Protein AF-A0A7I7LH41-F1 (afdb_monomer_lite)

Structure (mmCIF, N/CA/C/O backbone):
data_AF-A0A7I7LH41-F1
#
_entry.id   AF-A0A7I7LH41-F1
#
loop_
_atom_site.group_PDB
_atom_site.id
_atom_site.type_symbol
_atom_site.label_atom_id
_atom_site.label_alt_id
_atom_site.label_comp_id
_atom_site.label_asym_id
_atom_site.label_entity_id
_atom_site.label_seq_id
_atom_site.pdbx_PDB_ins_code
_atom_site.Cartn_x
_atom_site.Cartn_y
_atom_site.Cartn_z
_atom_site.occupancy
_atom_site.B_iso_or_equiv
_atom_site.auth_seq_id
_atom_site.auth_comp_id
_atom_site.auth_asym_id
_atom_site.auth_atom_id
_atom_site.pdbx_PDB_model_num
ATOM 1 N N . MET A 1 1 ? 32.698 55.441 0.621 1.00 50.62 1 MET A N 1
ATOM 2 C CA . MET A 1 1 ? 33.441 54.276 1.144 1.00 50.62 1 MET A CA 1
ATOM 3 C C . MET A 1 1 ? 32.668 53.675 2.308 1.00 50.62 1 MET A C 1
ATOM 5 O O . MET A 1 1 ? 32.601 54.315 3.346 1.00 50.62 1 MET A O 1
ATOM 9 N N . CYS A 1 2 ? 32.026 52.529 2.068 1.00 34.34 2 CYS A N 1
ATOM 10 C CA . CYS A 1 2 ? 31.785 51.388 2.967 1.00 34.34 2 CYS A CA 1
ATOM 11 C C . CYS A 1 2 ? 30.780 50.466 2.251 1.00 34.34 2 CYS A C 1
ATOM 13 O O . CYS A 1 2 ? 29.642 50.847 2.005 1.00 34.34 2 CYS A O 1
ATOM 15 N N . ALA A 1 3 ? 31.244 49.281 1.876 1.00 48.38 3 ALA A N 1
ATOM 16 C CA . ALA A 1 3 ? 30.473 48.084 1.527 1.00 48.38 3 ALA A CA 1
ATOM 17 C C . ALA A 1 3 ? 31.084 46.942 2.390 1.00 48.38 3 ALA A C 1
ATOM 19 O O . ALA A 1 3 ? 32.206 47.164 2.864 1.00 48.38 3 ALA A O 1
ATOM 20 N N . PRO A 1 4 ? 30.471 45.748 2.588 1.00 58.94 4 PRO A N 1
ATOM 21 C CA . PRO A 1 4 ? 29.493 45.134 1.683 1.00 58.94 4 PRO A CA 1
ATOM 22 C C . PRO A 1 4 ? 28.372 44.254 2.312 1.00 58.94 4 PRO A C 1
ATOM 24 O O . PRO A 1 4 ? 28.382 43.915 3.488 1.00 58.94 4 PRO A O 1
ATOM 27 N N . THR A 1 5 ? 27.457 43.841 1.421 1.00 52.41 5 THR A N 1
ATOM 28 C CA . THR A 1 5 ? 26.715 42.558 1.340 1.00 52.41 5 THR A CA 1
ATOM 29 C C . THR A 1 5 ? 25.758 42.117 2.448 1.00 52.41 5 THR A C 1
ATOM 31 O O . THR A 1 5 ? 26.179 41.647 3.496 1.00 52.41 5 THR A O 1
ATOM 34 N N . ASP A 1 6 ? 24.482 42.012 2.065 1.00 38.66 6 ASP A N 1
ATOM 35 C CA . ASP A 1 6 ? 23.743 40.758 2.242 1.00 38.66 6 ASP A CA 1
ATOM 36 C C . ASP A 1 6 ? 22.845 40.531 1.009 1.00 38.66 6 ASP A C 1
ATOM 38 O O . ASP A 1 6 ? 21.670 40.899 0.965 1.00 38.66 6 ASP A O 1
ATOM 42 N N . THR A 1 7 ? 23.450 40.045 -0.080 1.00 47.72 7 THR A N 1
ATOM 43 C CA . THR A 1 7 ? 22.698 39.634 -1.272 1.00 47.72 7 THR A CA 1
ATOM 44 C C . THR A 1 7 ? 22.132 38.253 -0.979 1.00 47.72 7 THR A C 1
ATOM 46 O O . THR A 1 7 ? 22.860 37.263 -1.005 1.00 47.72 7 THR A O 1
ATOM 49 N N . GLN A 1 8 ? 20.837 38.198 -0.667 1.00 51.56 8 GLN A N 1
ATOM 50 C CA . GLN A 1 8 ? 20.105 36.948 -0.481 1.00 51.56 8 GLN A CA 1
ATOM 51 C C . GLN A 1 8 ? 20.344 36.015 -1.680 1.00 51.56 8 GLN A C 1
ATOM 53 O O . GLN A 1 8 ? 20.260 36.477 -2.822 1.00 51.56 8 GLN A O 1
ATOM 58 N N . PRO A 1 9 ? 20.614 34.713 -1.472 1.00 41.88 9 PRO A N 1
ATOM 59 C CA . PRO A 1 9 ? 20.651 33.781 -2.582 1.00 41.88 9 PRO A CA 1
ATOM 60 C C . PRO A 1 9 ? 19.231 33.670 -3.136 1.00 41.88 9 PRO A C 1
ATOM 62 O O . PRO A 1 9 ? 18.301 33.251 -2.441 1.00 41.88 9 PRO A O 1
ATOM 65 N N . GLU A 1 10 ? 19.064 34.087 -4.386 1.00 53.09 10 GLU A N 1
ATOM 66 C CA . GLU A 1 10 ? 17.831 33.900 -5.130 1.00 53.09 10 GLU A CA 1
ATOM 67 C C . GLU A 1 10 ? 17.468 32.411 -5.109 1.00 53.09 10 GLU A C 1
ATOM 69 O O . GLU A 1 10 ? 18.257 31.543 -5.492 1.00 53.09 10 GLU A O 1
ATOM 74 N N . ARG A 1 11 ? 16.285 32.106 -4.568 1.00 49.59 11 ARG A N 1
ATOM 75 C CA . ARG A 1 11 ? 15.767 30.744 -4.463 1.00 49.59 11 ARG A CA 1
ATOM 76 C C . ARG A 1 11 ? 15.565 30.229 -5.888 1.00 49.59 11 ARG A C 1
ATOM 78 O O . ARG A 1 11 ? 14.609 30.623 -6.549 1.00 49.59 11 ARG A O 1
ATOM 85 N N . ALA A 1 12 ? 16.477 29.376 -6.353 1.00 50.53 12 ALA A N 1
ATOM 86 C CA . ALA A 1 12 ? 16.364 28.733 -7.654 1.00 50.53 12 ALA A CA 1
ATOM 87 C C . ALA A 1 12 ? 14.972 28.085 -7.799 1.00 50.53 12 ALA A C 1
ATOM 89 O O . ALA A 1 12 ? 14.485 27.480 -6.832 1.00 50.53 12 ALA A O 1
ATOM 90 N N . PRO A 1 13 ? 14.315 28.197 -8.970 1.00 51.91 13 PRO A N 1
ATOM 91 C CA . PRO A 1 13 ? 13.057 27.509 -9.208 1.00 51.91 13 PRO A CA 1
ATOM 92 C C . PRO A 1 13 ? 13.310 26.019 -9.001 1.00 51.91 13 PRO A C 1
ATOM 94 O O . PRO A 1 13 ? 14.259 25.470 -9.559 1.00 51.91 13 PRO A O 1
ATOM 97 N N . GLY A 1 14 ? 12.510 25.399 -8.131 1.00 54.88 14 GLY A N 1
ATOM 98 C CA . GLY A 1 14 ? 12.649 23.996 -7.764 1.00 54.88 14 GLY A CA 1
ATOM 99 C C . GLY A 1 14 ? 12.700 23.148 -9.023 1.00 54.88 14 GLY A C 1
ATOM 100 O O . GLY A 1 14 ? 11.678 22.941 -9.675 1.00 54.88 14 GLY A O 1
ATOM 101 N N . ALA A 1 15 ? 13.903 22.702 -9.379 1.00 54.00 15 ALA A N 1
ATOM 102 C CA . ALA A 1 15 ? 14.093 21.777 -10.472 1.00 54.00 15 ALA A CA 1
ATOM 103 C C . ALA A 1 15 ? 13.181 20.579 -10.198 1.00 54.00 15 ALA A C 1
ATOM 105 O O . ALA A 1 15 ? 13.230 19.994 -9.112 1.00 54.00 15 ALA A O 1
ATOM 106 N N . ALA A 1 16 ? 12.326 20.229 -11.160 1.00 57.41 16 ALA A N 1
ATOM 107 C CA . ALA A 1 16 ? 11.678 18.929 -11.167 1.00 57.41 16 ALA A CA 1
ATOM 108 C C . ALA A 1 16 ? 12.801 17.895 -11.299 1.00 57.41 16 ALA A C 1
ATOM 110 O O . ALA A 1 16 ? 13.281 17.594 -12.389 1.00 57.41 16 ALA A O 1
ATOM 111 N N . GLN A 1 17 ? 13.311 17.460 -10.152 1.00 57.41 17 GLN A N 1
ATOM 112 C CA . GLN A 1 17 ? 14.501 16.638 -10.046 1.00 57.41 17 GLN A CA 1
ATOM 113 C C . GLN A 1 17 ? 14.095 15.192 -10.324 1.00 57.41 17 GLN A C 1
ATOM 115 O O . GLN A 1 17 ? 13.845 14.405 -9.412 1.00 57.41 17 GLN A O 1
ATOM 120 N N . GLY A 1 18 ? 13.933 14.890 -11.613 1.00 60.34 18 GLY A N 1
ATOM 121 C CA . GLY A 1 18 ? 13.880 13.524 -12.111 1.00 60.34 18 GLY A CA 1
ATOM 122 C C . GLY A 1 18 ? 15.212 12.819 -11.862 1.00 60.34 18 GLY A C 1
ATOM 123 O O . GLY A 1 18 ? 16.268 13.450 -11.804 1.00 60.34 18 GLY A O 1
ATOM 124 N N . ASP A 1 19 ? 15.144 11.506 -11.672 1.00 61.91 19 ASP A N 1
ATOM 125 C CA . ASP A 1 19 ? 16.317 10.652 -11.503 1.00 61.91 19 ASP A CA 1
ATOM 126 C C . ASP A 1 19 ? 17.128 10.577 -12.810 1.00 61.91 19 ASP A C 1
ATOM 128 O O . ASP A 1 19 ? 16.575 10.706 -13.906 1.00 61.91 19 ASP A O 1
ATOM 132 N N . LEU A 1 20 ? 18.439 10.359 -12.707 1.00 63.25 20 LEU A N 1
ATOM 133 C CA . LEU A 1 20 ? 19.295 10.198 -13.881 1.00 63.25 20 LEU A CA 1
ATOM 134 C C . LEU A 1 20 ? 18.929 8.902 -14.619 1.00 63.25 20 LEU A C 1
ATOM 136 O O . LEU A 1 20 ? 18.608 7.877 -14.008 1.00 63.25 20 LEU A O 1
ATOM 140 N N . SER A 1 21 ? 19.025 8.923 -15.951 1.00 60.91 21 SER A N 1
ATOM 141 C CA . SER A 1 21 ? 18.868 7.724 -16.775 1.00 60.91 21 SER A CA 1
ATOM 142 C C . SER A 1 21 ? 19.898 6.671 -16.355 1.00 60.91 21 SER A C 1
ATOM 144 O O . SER A 1 21 ? 21.103 6.873 -16.514 1.00 60.91 21 SER A O 1
ATOM 146 N N . ASN A 1 22 ? 19.434 5.544 -15.817 1.00 67.00 22 ASN A N 1
ATOM 147 C CA . ASN A 1 22 ? 20.299 4.428 -15.459 1.00 67.00 22 ASN A CA 1
ATOM 148 C C . ASN A 1 22 ? 20.434 3.495 -16.671 1.00 67.00 22 ASN A C 1
ATOM 150 O O . ASN A 1 22 ? 19.482 2.819 -17.040 1.00 67.00 22 ASN A O 1
ATOM 154 N N . TYR A 1 23 ? 21.617 3.462 -17.286 1.00 64.00 23 TYR A N 1
ATOM 155 C CA . TYR A 1 23 ? 21.964 2.602 -18.430 1.00 64.00 23 TYR A CA 1
ATOM 156 C C . TYR A 1 23 ? 22.287 1.149 -18.031 1.00 64.00 23 TYR A C 1
ATOM 158 O O . TYR A 1 23 ? 22.795 0.373 -18.843 1.00 64.00 23 TYR A O 1
ATOM 166 N N . LYS A 1 24 ? 21.981 0.737 -16.793 1.00 63.69 24 LYS A N 1
ATOM 167 C CA . LYS A 1 24 ? 21.914 -0.684 -16.443 1.00 63.69 24 LYS A CA 1
ATOM 168 C C . LYS A 1 24 ? 20.661 -1.282 -17.073 1.00 63.69 24 LYS A C 1
ATOM 170 O O . LYS A 1 24 ? 19.552 -1.076 -16.589 1.00 63.69 24 LYS A O 1
ATOM 175 N N . LYS A 1 25 ? 20.861 -2.029 -18.157 1.00 58.53 25 LYS A N 1
ATOM 176 C CA . LYS A 1 25 ? 19.825 -2.857 -18.770 1.00 58.53 25 LYS A CA 1
ATOM 177 C C . LYS A 1 25 ? 19.526 -4.030 -17.832 1.00 58.53 25 LYS A C 1
ATOM 179 O O . LYS A 1 25 ? 20.271 -5.008 -17.807 1.00 58.53 25 LYS A O 1
ATOM 184 N N . TYR A 1 26 ? 18.481 -3.896 -17.023 1.00 68.00 26 TYR A N 1
ATOM 185 C CA . TYR A 1 26 ? 17.861 -5.044 -16.368 1.00 68.00 26 TYR A CA 1
ATOM 186 C C . TYR A 1 26 ? 17.189 -5.925 -17.436 1.00 68.00 26 TYR A C 1
ATOM 188 O O . TYR A 1 26 ? 17.045 -5.512 -18.590 1.00 68.00 26 TYR A O 1
ATOM 196 N N . LEU A 1 27 ? 16.831 -7.159 -17.078 1.00 73.00 27 LEU A N 1
ATOM 197 C CA . LEU A 1 27 ? 15.911 -7.952 -17.902 1.00 73.00 27 LEU A CA 1
ATOM 198 C C . LEU A 1 27 ? 14.609 -7.160 -18.103 1.00 73.00 27 LEU A C 1
ATOM 200 O O . LEU A 1 27 ? 14.322 -6.288 -17.284 1.00 73.00 27 LEU A O 1
ATOM 204 N N . ASP A 1 28 ? 13.853 -7.457 -19.165 1.00 79.38 28 ASP A N 1
ATOM 205 C CA . ASP A 1 28 ? 12.556 -6.812 -19.400 1.00 79.38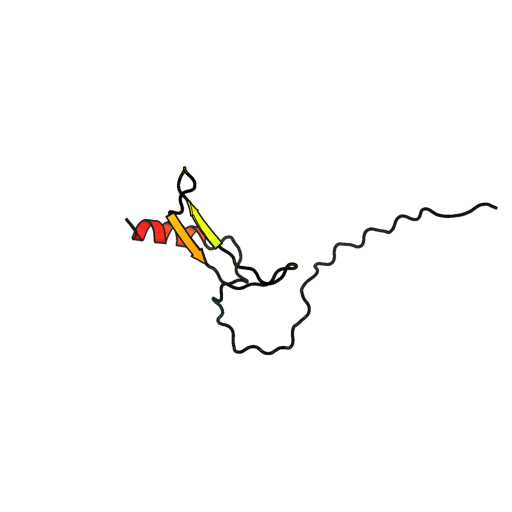 28 ASP A CA 1
ATOM 206 C C . ASP A 1 28 ? 11.688 -6.966 -18.142 1.00 79.38 28 ASP A C 1
ATOM 208 O O . ASP A 1 28 ? 11.289 -8.068 -17.759 1.00 79.38 28 ASP A O 1
ATOM 212 N N . GLU A 1 29 ? 11.498 -5.852 -17.441 1.00 78.31 29 GLU A N 1
ATOM 213 C CA . GLU A 1 29 ? 10.723 -5.781 -16.213 1.00 78.31 29 GLU A CA 1
ATOM 214 C C . GLU A 1 29 ? 9.241 -5.800 -16.592 1.00 78.31 29 GLU A C 1
ATOM 216 O O . GLU A 1 29 ? 8.854 -5.097 -17.528 1.00 78.31 29 GLU A O 1
ATOM 221 N N . PRO A 1 30 ? 8.406 -6.609 -15.922 1.00 84.88 30 PRO A N 1
ATOM 222 C 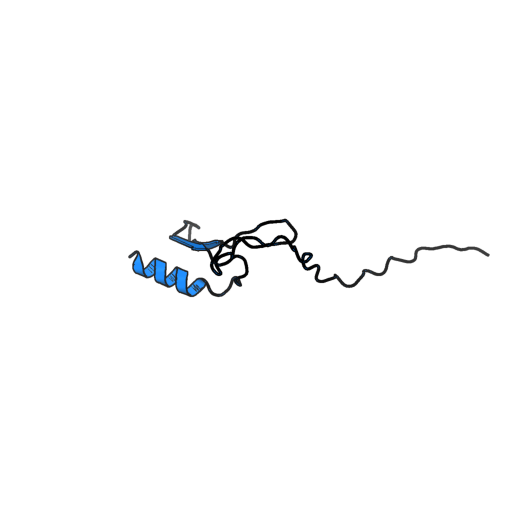CA . PRO A 1 30 ? 7.003 -6.689 -16.286 1.00 84.88 30 PRO A CA 1
ATOM 223 C C . PRO A 1 30 ? 6.290 -5.364 -15.975 1.00 84.88 30 PRO A C 1
ATOM 225 O O . PRO A 1 30 ? 6.529 -4.742 -14.937 1.00 84.88 30 PRO A O 1
ATOM 228 N N . ASP A 1 31 ? 5.392 -4.941 -16.870 1.00 84.44 31 ASP A N 1
ATOM 229 C CA . ASP A 1 31 ? 4.695 -3.645 -16.789 1.00 84.44 31 ASP A CA 1
ATOM 230 C C . ASP A 1 31 ? 3.880 -3.467 -15.492 1.00 84.44 31 ASP A C 1
ATOM 232 O O . ASP A 1 31 ? 3.630 -2.338 -15.052 1.00 84.44 31 ASP A O 1
ATOM 236 N N . ASP A 1 32 ? 3.467 -4.573 -14.868 1.00 86.88 32 ASP A N 1
ATOM 237 C CA . ASP A 1 32 ? 2.684 -4.629 -13.634 1.00 86.88 32 ASP A CA 1
ATOM 238 C C . ASP A 1 32 ? 3.538 -4.733 -12.359 1.00 86.88 32 ASP A C 1
ATOM 240 O O . ASP A 1 32 ? 2.991 -4.858 -11.257 1.00 86.88 32 ASP A O 1
ATOM 244 N N . HIS A 1 33 ? 4.867 -4.622 -12.464 1.00 91.38 33 HIS A N 1
ATOM 245 C CA . HIS A 1 33 ? 5.738 -4.700 -11.299 1.00 91.38 33 HIS A CA 1
ATOM 246 C C . HIS A 1 33 ? 5.430 -3.585 -10.292 1.00 91.38 33 HIS A C 1
ATOM 248 O O . HIS A 1 33 ? 5.497 -2.391 -10.587 1.00 91.38 33 HIS A O 1
ATOM 254 N N . ALA A 1 34 ? 5.120 -3.976 -9.056 1.00 93.19 34 ALA A N 1
ATOM 255 C CA . ALA A 1 34 ? 4.707 -3.060 -7.996 1.00 93.19 34 ALA A CA 1
ATOM 256 C C . ALA A 1 34 ? 5.840 -2.210 -7.382 1.00 93.19 34 ALA A C 1
ATOM 258 O O . ALA A 1 34 ? 5.591 -1.415 -6.469 1.00 93.19 34 ALA A O 1
ATOM 259 N N . ILE A 1 35 ? 7.080 -2.362 -7.854 1.00 91.94 35 ILE A N 1
ATOM 260 C CA . ILE A 1 35 ? 8.223 -1.559 -7.414 1.00 91.94 35 ILE A CA 1
ATOM 261 C C . ILE A 1 35 ? 8.349 -0.319 -8.299 1.00 91.94 35 ILE A C 1
ATOM 263 O O . ILE A 1 35 ? 8.372 -0.395 -9.518 1.00 91.94 35 ILE A O 1
ATOM 267 N N . GLY A 1 36 ? 8.421 0.847 -7.664 1.00 89.38 36 GLY A N 1
ATOM 268 C CA . GLY A 1 36 ? 8.635 2.143 -8.300 1.00 89.38 36 GLY A CA 1
ATOM 269 C C . GLY A 1 36 ? 9.888 2.835 -7.775 1.00 89.38 36 GLY A C 1
ATOM 270 O O . GLY A 1 36 ? 10.587 2.327 -6.893 1.00 89.38 36 GLY A O 1
ATOM 271 N N . ARG A 1 37 ? 10.158 4.035 -8.296 1.00 86.81 37 ARG A N 1
ATOM 272 C CA . ARG A 1 37 ? 11.284 4.883 -7.882 1.00 86.81 37 ARG A CA 1
ATOM 273 C C . ARG A 1 37 ? 10.783 6.221 -7.353 1.00 86.81 37 ARG A C 1
ATOM 275 O O . ARG A 1 37 ? 9.957 6.878 -7.980 1.00 86.81 37 ARG A O 1
ATOM 282 N N . SER A 1 38 ? 11.338 6.655 -6.229 1.00 83.44 38 SER A N 1
ATOM 283 C CA . SER A 1 38 ? 11.165 8.003 -5.684 1.00 83.44 38 SER A CA 1
ATOM 284 C C . SER A 1 38 ? 12.525 8.626 -5.357 1.00 83.44 38 SER A C 1
ATOM 286 O O . SER A 1 38 ? 13.548 7.943 -5.365 1.00 83.44 38 SER A O 1
ATOM 288 N N . ARG A 1 39 ? 12.545 9.913 -4.983 1.00 85.19 39 ARG A N 1
ATOM 289 C CA . ARG A 1 39 ? 13.769 10.612 -4.532 1.00 85.19 39 ARG A CA 1
ATOM 290 C C . ARG A 1 39 ? 14.465 9.930 -3.342 1.00 85.19 39 ARG A C 1
ATOM 292 O O . ARG A 1 39 ? 15.644 10.174 -3.125 1.00 85.19 39 ARG A O 1
ATOM 299 N N . GLY A 1 40 ? 13.742 9.112 -2.570 1.00 88.88 40 GLY A N 1
ATOM 300 C CA . GLY A 1 40 ? 14.263 8.380 -1.411 1.00 88.88 40 GLY A CA 1
ATOM 301 C C . GLY A 1 40 ? 14.681 6.933 -1.692 1.00 88.88 40 GLY A C 1
ATOM 302 O O . GLY A 1 40 ? 15.053 6.238 -0.753 1.00 88.88 40 GLY A O 1
ATOM 303 N N . GLY A 1 41 ? 14.608 6.466 -2.945 1.00 89.62 41 GLY A N 1
ATOM 304 C CA . GLY A 1 41 ? 14.914 5.083 -3.325 1.00 89.62 41 GLY A CA 1
ATOM 305 C C . GLY A 1 41 ? 13.704 4.323 -3.871 1.00 89.62 41 GLY A C 1
ATOM 306 O O . GLY A 1 41 ? 12.780 4.921 -4.431 1.00 89.62 41 GLY A O 1
ATOM 307 N N . LEU A 1 42 ? 13.734 2.993 -3.738 1.00 91.38 42 LEU A N 1
ATOM 308 C CA . LEU A 1 42 ? 12.660 2.108 -4.195 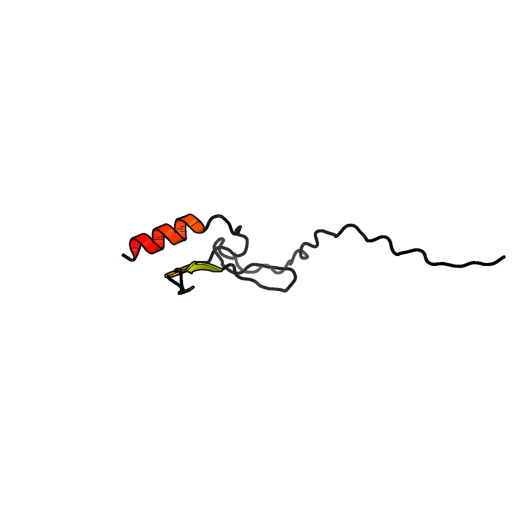1.00 91.38 42 LEU A CA 1
ATOM 309 C C . LEU A 1 42 ? 11.395 2.285 -3.349 1.00 91.38 42 LEU A C 1
ATOM 311 O O . LEU A 1 42 ? 11.466 2.447 -2.132 1.00 91.38 42 LEU A O 1
ATOM 315 N N . THR A 1 43 ? 10.238 2.235 -4.001 1.00 91.56 43 THR A N 1
ATOM 316 C CA . THR A 1 43 ? 8.924 2.428 -3.369 1.00 91.56 43 THR A CA 1
ATOM 317 C C . THR A 1 43 ? 7.905 1.409 -3.855 1.00 91.56 43 THR A C 1
ATOM 319 O O . THR A 1 43 ? 8.068 0.838 -4.925 1.00 91.56 43 THR A O 1
ATOM 322 N N . THR A 1 4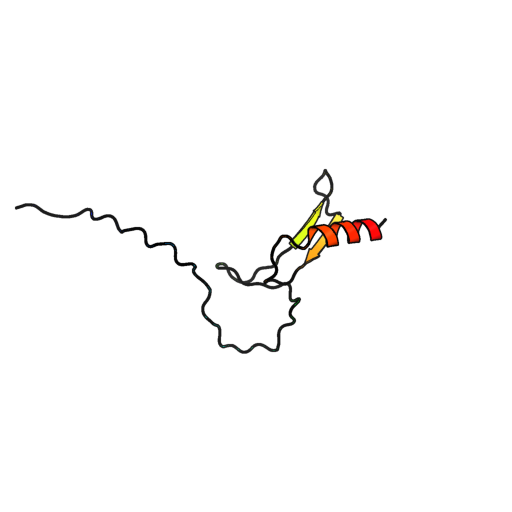4 ? 6.802 1.256 -3.127 1.00 93.31 44 THR A N 1
ATOM 323 C CA . THR A 1 44 ? 5.632 0.467 -3.540 1.00 93.31 44 THR A CA 1
ATOM 324 C C . THR A 1 44 ? 4.366 1.254 -3.239 1.00 93.31 44 THR A C 1
ATOM 326 O O . THR A 1 44 ? 4.298 1.953 -2.227 1.00 93.31 44 THR A O 1
ATOM 329 N N . LYS A 1 45 ? 3.355 1.137 -4.103 1.00 91.75 45 LYS A N 1
ATOM 330 C CA . LYS A 1 45 ? 2.021 1.701 -3.866 1.00 91.75 45 LYS A CA 1
ATOM 331 C C . LYS A 1 45 ? 1.107 0.622 -3.295 1.00 91.75 45 LYS A C 1
ATOM 333 O O . LYS A 1 45 ? 0.921 -0.421 -3.917 1.00 91.75 45 LYS A O 1
ATOM 338 N N . ILE A 1 46 ? 0.555 0.882 -2.112 1.00 93.31 46 ILE A N 1
ATOM 339 C CA . ILE A 1 46 ? -0.390 -0.007 -1.432 1.00 93.31 46 ILE A CA 1
ATOM 340 C C . ILE A 1 46 ? -1.760 0.661 -1.442 1.00 93.31 46 ILE A C 1
ATOM 342 O O . ILE A 1 46 ? -1.930 1.740 -0.876 1.00 93.31 46 ILE A O 1
ATOM 346 N N . HIS A 1 47 ? -2.736 -0.004 -2.051 1.00 93.50 47 HIS A N 1
ATOM 347 C CA . HIS A 1 47 ? -4.128 0.431 -2.082 1.00 93.50 47 HIS A CA 1
ATOM 348 C C . HIS A 1 47 ? -4.912 -0.437 -1.108 1.00 93.50 47 HIS A C 1
ATOM 350 O O . HIS A 1 47 ? -5.007 -1.649 -1.297 1.00 93.50 47 HIS A O 1
ATOM 356 N N . ALA A 1 48 ? -5.444 0.162 -0.048 1.00 94.19 48 ALA A N 1
ATOM 357 C CA . ALA A 1 48 ? -6.132 -0.558 1.015 1.00 94.19 48 ALA A CA 1
ATOM 358 C C . ALA A 1 48 ? -7.578 -0.078 1.148 1.00 94.19 48 ALA A C 1
ATOM 360 O O . ALA A 1 48 ? -7.843 1.122 1.211 1.00 94.19 48 ALA A O 1
ATOM 361 N N . LEU A 1 49 ? -8.504 -1.030 1.230 1.00 94.88 49 LEU A N 1
ATOM 362 C CA . LEU A 1 49 ? -9.866 -0.795 1.687 1.00 94.88 49 LEU A CA 1
ATOM 363 C C . LEU A 1 49 ? -9.946 -1.180 3.162 1.00 94.88 49 LEU A C 1
ATOM 365 O O . LEU A 1 49 ? -9.607 -2.310 3.524 1.00 94.88 49 LEU A O 1
ATOM 369 N N . THR A 1 50 ? -10.423 -0.261 3.994 1.00 95.31 50 THR A N 1
ATOM 370 C CA . THR A 1 50 ? -10.592 -0.478 5.432 1.00 95.31 50 THR A CA 1
ATOM 371 C C . THR A 1 50 ? -12.040 -0.296 5.859 1.00 95.31 50 THR A C 1
ATOM 373 O O . THR A 1 50 ? -12.814 0.391 5.190 1.0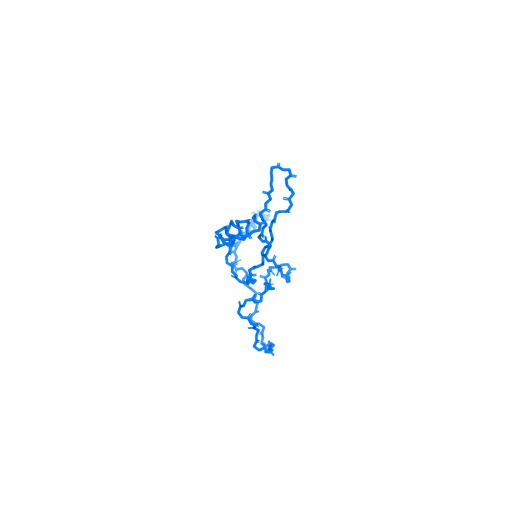0 95.31 50 THR A O 1
ATOM 376 N N . ASP A 1 51 ? -12.414 -0.907 6.980 1.00 93.25 51 ASP A N 1
ATOM 377 C CA . ASP A 1 51 ? -13.695 -0.633 7.630 1.00 93.25 51 ASP A CA 1
ATOM 378 C C . ASP A 1 51 ? -13.631 0.607 8.547 1.00 93.25 51 ASP A C 1
ATOM 380 O O . ASP A 1 51 ? -12.643 1.345 8.576 1.00 93.25 51 ASP A O 1
ATOM 384 N N . GLN A 1 52 ? -14.711 0.844 9.296 1.00 96.06 52 GLN A N 1
ATOM 385 C CA . GLN A 1 52 ? -14.859 1.990 10.201 1.00 96.06 52 GLN A CA 1
ATOM 386 C C . GLN A 1 52 ? -13.883 1.967 11.390 1.00 96.06 52 GLN A C 1
ATOM 388 O O . GLN A 1 52 ? -13.685 3.000 12.025 1.00 96.06 52 GLN A O 1
ATOM 393 N N . LEU A 1 53 ? -13.280 0.814 11.693 1.00 96.62 53 LEU A N 1
ATOM 394 C CA . LEU A 1 53 ? -12.283 0.640 12.750 1.00 96.62 53 LEU A CA 1
ATOM 395 C C . LEU A 1 53 ? -10.857 0.570 12.185 1.00 96.62 53 LEU A C 1
ATOM 397 O O . LEU A 1 53 ? -9.933 0.179 12.896 1.00 96.62 53 LEU A O 1
ATOM 401 N N . CYS A 1 54 ? -10.675 0.940 10.912 1.00 92.69 54 CYS A N 1
ATOM 402 C CA . CYS A 1 54 ? -9.419 0.812 10.175 1.00 92.69 54 CYS A CA 1
ATOM 403 C C . CYS A 1 54 ? -8.929 -0.642 10.032 1.00 92.69 54 CYS A C 1
ATOM 405 O O . CYS A 1 54 ? -7.742 -0.867 9.786 1.00 92.69 54 CYS A O 1
ATOM 407 N N . SER A 1 55 ? -9.817 -1.634 10.151 1.00 94.88 55 SER A N 1
ATOM 408 C CA . SER A 1 55 ? -9.462 -3.028 9.883 1.00 94.88 55 SER A CA 1
ATOM 409 C C . SER A 1 55 ? -9.303 -3.245 8.382 1.00 94.88 55 SER A C 1
ATOM 411 O O . SER A 1 55 ? -10.130 -2.783 7.591 1.00 94.88 55 SER A O 1
ATOM 413 N N . LEU A 1 56 ? -8.240 -3.941 7.976 1.00 93.81 56 LEU A N 1
ATOM 414 C CA . LEU A 1 56 ? -7.960 -4.207 6.569 1.00 93.81 56 LEU A CA 1
ATOM 415 C C . LEU A 1 56 ? -8.980 -5.200 6.003 1.00 93.81 56 LEU A C 1
ATOM 417 O O . LEU A 1 56 ? -9.047 -6.353 6.421 1.00 93.81 56 LEU A O 1
ATOM 421 N N . VAL A 1 57 ? -9.742 -4.752 5.010 1.00 94.56 57 VAL A N 1
ATOM 422 C CA . VAL A 1 57 ? -10.757 -5.560 4.325 1.00 94.56 57 VAL A CA 1
ATOM 423 C C . VAL A 1 57 ? -10.193 -6.164 3.042 1.00 94.56 57 VAL A C 1
ATOM 425 O O . VAL A 1 57 ? -10.462 -7.319 2.714 1.00 94.56 57 VAL A O 1
ATOM 428 N N . THR A 1 58 ? -9.440 -5.378 2.272 1.00 94.12 58 THR A N 1
ATOM 429 C CA . THR A 1 58 ? -8.818 -5.810 1.012 1.00 94.12 58 THR A CA 1
ATOM 430 C C . THR A 1 58 ? -7.595 -4.947 0.721 1.00 94.12 58 THR A C 1
ATOM 432 O O . THR A 1 58 ? -7.601 -3.751 1.012 1.00 94.12 58 THR A O 1
ATOM 435 N N . LEU A 1 59 ? -6.560 -5.550 0.135 1.00 93.75 59 LEU A N 1
ATOM 436 C CA . LEU A 1 59 ? -5.328 -4.886 -0.277 1.00 93.75 59 LEU A CA 1
ATOM 437 C C . LEU A 1 59 ? -5.035 -5.214 -1.739 1.00 93.75 59 LEU A C 1
ATOM 439 O O . LEU A 1 59 ? -5.163 -6.365 -2.152 1.00 93.75 59 LEU A O 1
ATOM 443 N N . ALA A 1 60 ? -4.615 -4.210 -2.499 1.00 92.75 60 ALA A N 1
ATOM 444 C CA . ALA A 1 60 ? -4.142 -4.365 -3.864 1.00 92.75 60 ALA A CA 1
ATOM 445 C C . ALA A 1 60 ? -2.844 -3.581 -4.072 1.00 92.75 60 ALA A C 1
ATOM 447 O O . ALA A 1 60 ? -2.634 -2.516 -3.486 1.00 92.75 60 ALA A O 1
ATOM 448 N N . LEU A 1 61 ? -1.982 -4.114 -4.933 1.00 92.81 61 LEU A N 1
ATOM 449 C CA . LEU A 1 61 ? -0.790 -3.431 -5.415 1.00 92.81 61 LEU A CA 1
ATOM 450 C C . LEU A 1 61 ? -1.030 -2.992 -6.858 1.00 92.81 61 LEU A C 1
ATOM 452 O O . LE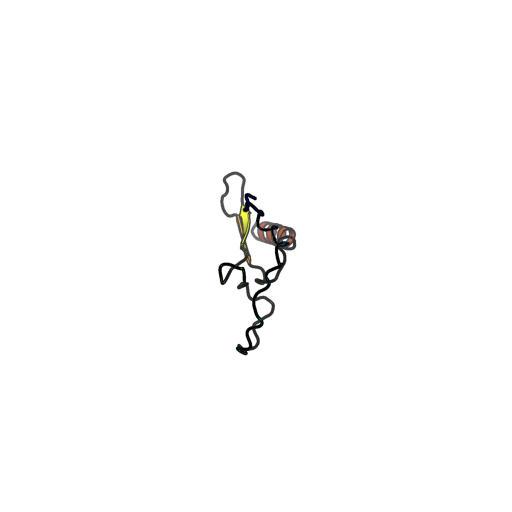U A 1 61 ? -1.703 -3.680 -7.624 1.00 92.81 61 LEU A O 1
ATOM 456 N N . SER A 1 62 ? -0.479 -1.841 -7.219 1.00 91.81 62 SER A N 1
ATOM 457 C CA . SER A 1 62 ? -0.403 -1.392 -8.608 1.00 91.81 62 SER A CA 1
ATOM 458 C C . SER A 1 62 ? 1.048 -1.363 -9.052 1.00 91.81 62 SER A C 1
ATOM 460 O O . SER A 1 62 ? 1.941 -1.302 -8.207 1.00 91.81 62 SER A O 1
ATOM 462 N N . ALA A 1 63 ? 1.265 -1.292 -10.364 1.00 91.19 63 ALA A N 1
ATOM 463 C CA . ALA A 1 63 ? 2.577 -1.003 -10.916 1.00 91.19 63 ALA A CA 1
ATOM 464 C C . ALA A 1 63 ? 3.208 0.224 -10.228 1.00 91.19 63 ALA A C 1
ATOM 466 O O . ALA A 1 63 ? 2.500 1.188 -9.907 1.00 91.19 63 ALA A O 1
ATOM 467 N N . GLY A 1 64 ? 4.521 0.211 -10.000 1.00 89.44 64 GLY A N 1
ATOM 468 C CA . GLY A 1 64 ? 5.215 1.264 -9.251 1.00 89.44 64 GLY A CA 1
ATOM 469 C C . GLY A 1 64 ? 5.100 2.654 -9.886 1.00 89.44 64 GLY A C 1
ATOM 470 O O . GLY A 1 64 ? 5.071 3.663 -9.180 1.00 89.44 64 GLY A O 1
ATOM 471 N N . GLN A 1 65 ? 4.971 2.687 -11.213 1.00 87.06 65 GLN A N 1
ATOM 472 C CA . GLN A 1 65 ? 4.710 3.876 -12.032 1.00 87.06 65 GLN A CA 1
ATOM 473 C C . GLN A 1 65 ? 3.228 4.287 -12.118 1.00 87.06 65 GLN A C 1
ATOM 475 O O . GLN A 1 65 ? 2.934 5.376 -12.612 1.00 87.06 65 GLN A O 1
ATOM 480 N N . ALA A 1 66 ? 2.282 3.450 -11.681 1.00 86.31 66 ALA A N 1
ATOM 481 C CA . ALA A 1 66 ? 0.857 3.752 -11.804 1.00 86.31 66 ALA A CA 1
ATOM 482 C C . ALA A 1 66 ? 0.444 4.919 -10.893 1.00 86.31 66 ALA A C 1
ATOM 484 O O . ALA A 1 66 ? 0.956 5.079 -9.787 1.00 86.31 66 ALA A O 1
ATOM 485 N N . GLY A 1 67 ? -0.516 5.732 -11.342 1.00 81.88 67 GLY A N 1
ATOM 486 C CA . GLY A 1 67 ? -1.127 6.760 -10.495 1.00 81.88 67 GLY A CA 1
ATOM 487 C C . GLY A 1 67 ? -1.913 6.158 -9.323 1.00 81.88 67 GLY A C 1
ATOM 488 O O . GLY A 1 67 ? -2.239 4.974 -9.326 1.00 81.88 67 GLY A O 1
ATOM 489 N N . ASP A 1 68 ? -2.261 6.982 -8.332 1.00 73.38 68 ASP A N 1
ATOM 490 C CA . ASP A 1 68 ? -2.940 6.512 -7.110 1.00 73.38 68 ASP A CA 1
ATOM 491 C C . ASP A 1 68 ? -4.458 6.304 -7.282 1.00 73.38 68 ASP A C 1
ATOM 493 O O . ASP A 1 68 ? -5.080 5.535 -6.559 1.00 73.38 68 ASP A O 1
ATOM 497 N N . ASN A 1 69 ? -5.068 6.956 -8.275 1.00 75.50 69 ASN A N 1
ATOM 498 C CA . ASN A 1 69 ? -6.525 7.022 -8.436 1.00 75.50 69 ASN A CA 1
ATOM 499 C C . ASN A 1 69 ? -7.240 5.836 -9.155 1.00 75.50 69 ASN A C 1
ATOM 501 O O . ASN A 1 69 ? -8.465 5.767 -9.077 1.00 75.50 69 ASN A O 1
ATOM 505 N N . PRO A 1 70 ? -6.592 4.880 -9.858 1.00 79.56 70 PRO A N 1
ATOM 506 C CA . PRO A 1 70 ? -7.337 3.849 -10.588 1.00 79.56 70 PRO A CA 1
ATOM 507 C C . PRO A 1 70 ? -7.842 2.690 -9.706 1.00 79.56 70 PRO A C 1
ATOM 509 O O . PRO A 1 70 ? -8.681 1.914 -10.156 1.00 79.56 70 PRO A O 1
ATOM 512 N N . MET A 1 71 ? -7.366 2.547 -8.462 1.00 90.75 71 MET A N 1
ATOM 513 C CA . MET A 1 71 ? -7.577 1.327 -7.661 1.00 90.75 71 MET A CA 1
ATOM 514 C C . MET A 1 71 ? -8.840 1.305 -6.788 1.00 90.75 71 MET A C 1
ATOM 516 O O . MET A 1 71 ? -9.163 0.262 -6.219 1.00 90.75 71 MET A O 1
ATOM 520 N N . LEU A 1 72 ? -9.620 2.392 -6.737 1.00 90.56 72 LEU A N 1
ATOM 521 C CA . LEU A 1 72 ? -10.854 2.430 -5.939 1.00 90.56 72 LEU A CA 1
ATOM 522 C C . LEU A 1 72 ? -11.887 1.383 -6.394 1.00 90.56 72 LEU A C 1
ATOM 524 O O . LEU A 1 72 ? -12.396 0.608 -5.585 1.00 90.56 72 LEU A O 1
ATOM 528 N N . TRP A 1 73 ? -12.200 1.346 -7.691 1.00 93.25 73 TRP A N 1
ATOM 529 C CA . TRP A 1 73 ? -13.187 0.406 -8.233 1.00 93.25 73 TRP A CA 1
ATOM 530 C C . TRP A 1 73 ? -12.761 -1.064 -8.095 1.00 93.25 73 TRP A C 1
ATOM 532 O O . TRP A 1 73 ? -13.583 -1.855 -7.622 1.00 93.25 73 TRP A O 1
ATOM 542 N N . PRO A 1 74 ? -11.507 -1.445 -8.424 1.00 92.19 74 PRO A N 1
ATOM 543 C CA . PRO A 1 74 ? -10.993 -2.789 -8.163 1.00 92.19 74 PRO A CA 1
ATOM 544 C C . PRO A 1 74 ? -11.152 -3.244 -6.709 1.00 92.19 74 PRO A C 1
ATOM 546 O O . PRO A 1 74 ? -11.611 -4.360 -6.467 1.00 92.19 74 PRO A O 1
ATOM 549 N N . LEU A 1 75 ? -10.847 -2.379 -5.735 1.00 93.12 75 LEU A N 1
ATOM 550 C CA . LEU A 1 75 ? -10.974 -2.714 -4.313 1.00 93.12 75 LEU A CA 1
ATOM 551 C C . LEU A 1 75 ? -12.425 -2.996 -3.900 1.00 93.12 75 LEU A C 1
ATOM 553 O O . LEU A 1 75 ? -12.694 -3.963 -3.186 1.00 93.12 75 LEU A O 1
ATOM 557 N N . LEU A 1 76 ? -13.378 -2.184 -4.369 1.00 94.31 76 LEU A N 1
ATOM 558 C CA . LEU A 1 76 ? -14.801 -2.397 -4.082 1.00 94.31 76 LEU A CA 1
ATOM 559 C C . LEU A 1 76 ? -15.338 -3.671 -4.746 1.00 94.31 76 LEU A C 1
ATOM 561 O O . LEU A 1 76 ? -16.143 -4.382 -4.142 1.00 94.31 76 LEU A O 1
ATOM 565 N N . ALA A 1 77 ? -14.897 -3.969 -5.970 1.00 94.56 77 ALA A N 1
ATOM 566 C CA . ALA A 1 77 ? -15.264 -5.199 -6.665 1.00 94.56 77 ALA A CA 1
ATOM 567 C C . ALA A 1 77 ? -14.738 -6.441 -5.927 1.00 94.56 77 ALA A C 1
ATOM 569 O O . ALA A 1 77 ? -15.511 -7.363 -5.674 1.00 94.56 77 ALA A O 1
ATOM 570 N N . ALA A 1 78 ? -13.471 -6.422 -5.500 1.00 92.19 78 ALA A N 1
ATOM 571 C CA . ALA A 1 78 ? -12.858 -7.507 -4.735 1.00 92.19 78 ALA A CA 1
ATOM 572 C C . ALA A 1 78 ? -13.539 -7.730 -3.371 1.00 92.19 78 ALA A C 1
ATOM 574 O O . ALA A 1 78 ? -13.761 -8.866 -2.956 1.00 92.19 78 ALA A O 1
ATOM 575 N N . ARG A 1 79 ? -13.957 -6.661 -2.679 1.00 93.38 79 ARG A N 1
ATOM 576 C CA . ARG A 1 79 ? -14.766 -6.804 -1.457 1.00 93.38 79 ARG A CA 1
ATOM 577 C C . ARG A 1 79 ? -16.114 -7.469 -1.744 1.00 93.38 79 ARG A C 1
ATOM 579 O O . ARG A 1 79 ? -16.527 -8.338 -0.981 1.00 93.38 79 ARG A O 1
ATOM 586 N N . ARG A 1 80 ? -16.792 -7.087 -2.831 1.00 91.94 80 ARG A N 1
ATOM 587 C CA . ARG A 1 80 ? -18.081 -7.691 -3.214 1.00 91.94 80 ARG A CA 1
ATOM 588 C C . ARG A 1 80 ? -17.959 -9.176 -3.557 1.00 91.94 80 ARG A C 1
ATOM 590 O O . ARG A 1 80 ? -18.873 -9.913 -3.224 1.00 91.94 80 ARG A O 1
ATOM 597 N N . SER A 1 81 ? -16.864 -9.616 -4.181 1.00 88.44 81 SER A N 1
ATOM 598 C CA . SER A 1 81 ? -16.649 -11.036 -4.509 1.00 88.44 81 SER A CA 1
ATOM 599 C C . SER A 1 81 ? -16.304 -11.919 -3.305 1.00 88.44 81 SER A C 1
ATOM 601 O O . SER A 1 81 ? -16.361 -13.136 -3.419 1.00 88.44 81 SER A O 1
ATOM 603 N N . ASN A 1 82 ? -15.929 -11.320 -2.171 1.00 77.62 82 ASN A N 1
ATOM 604 C CA . ASN A 1 82 ? -15.562 -12.024 -0.937 1.00 77.62 82 ASN A CA 1
ATOM 605 C C . ASN A 1 82 ? -16.731 -12.144 0.063 1.00 77.62 82 ASN A C 1
ATOM 607 O O . ASN A 1 82 ? -16.499 -12.469 1.229 1.00 77.62 82 ASN A O 1
ATOM 611 N N . SER A 1 83 ? -17.950 -11.789 -0.358 1.00 69.62 83 SER A N 1
ATOM 612 C CA . SER A 1 83 ? -19.199 -11.945 0.407 1.00 69.62 83 SER A CA 1
ATOM 613 C C . SER A 1 83 ? -19.995 -13.124 -0.134 1.00 69.62 83 SER A C 1
ATOM 615 O O . SER A 1 83 ? -20.646 -13.796 0.691 1.00 69.62 83 SER A O 1
#

Organism: NCBI:txid133549

Foldseek 3Di:
DDDDDDDDPDDPDPPPDDDDDDPPDDPPDDQFAQWAADPVGIDGDKDFDADPVRHTQDIDTGHVPDDNPPCPVVRVVVSVVVD

pLDDT: mean 78.32, std 17.45, range [34.34, 96.62]

Secondary structure (DSSP, 8-state):
-------PPP-------PPP------S---TT--EEEETTEEEE-EEEEE-TT--EEEEEE--TTS-SGGGHHHHHHHHHHT-

Radius of gyration: 22.27 Å; chains: 1; bounding box: 53×66×32 Å

Sequence (83 aa):
MCAPTDTQPERAPGAAQGDLSNYKKYLDEPDDHAIGRSRGGLTTKIHALTDQLCSLVTLALSAGQAGDNPMLWPLLAARRSNS